Protein AF-A0A4Q5LVQ7-F1 (afdb_monomer_lite)

Organism: NCBI:txid2492393

Secondary structure (DSSP, 8-state):
-----EE-TTT--EE-SGGGEEEEEEEETTSS-EEEEEEEE-GGG-TTTTTTTTS--HHHHHHHHSEEEEEEEGGGGSSHHHHHHHHHHHHTTSS-HHHHHHHHHHHHSTTHHHHTTTHHHHHHTTSS---SSTT---HHHHHHHHHHHT-

Structure (mmCIF, N/CA/C/O backbone):
data_AF-A0A4Q5LVQ7-F1
#
_entry.id   AF-A0A4Q5LVQ7-F1
#
loop_
_atom_site.group_PDB
_atom_site.id
_atom_site.type_symbol
_atom_site.label_atom_id
_atom_site.label_alt_id
_atom_site.label_comp_id
_atom_site.label_asym_id
_atom_site.label_entity_id
_atom_site.label_seq_id
_atom_site.pdbx_PDB_ins_code
_atom_site.Cartn_x
_atom_site.Cartn_y
_atom_site.Cartn_z
_atom_site.occupancy
_atom_site.B_iso_or_equiv
_atom_site.auth_seq_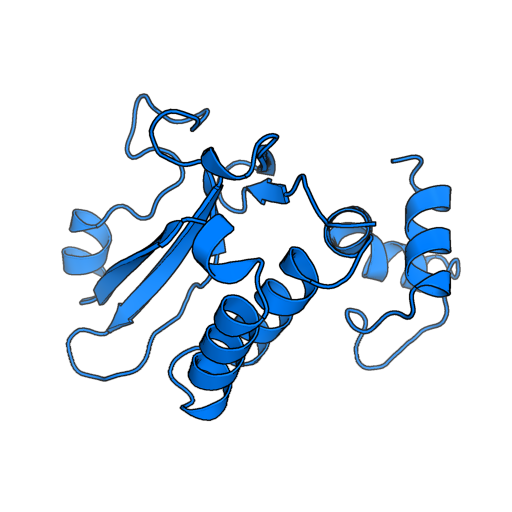id
_atom_site.auth_comp_id
_atom_site.auth_asym_id
_atom_site.auth_atom_id
_atom_site.pdbx_PDB_model_num
ATOM 1 N N . MET A 1 1 ? -15.037 -8.153 6.641 1.00 51.84 1 MET A N 1
ATOM 2 C CA . MET A 1 1 ? -15.359 -7.155 5.595 1.00 51.84 1 MET A CA 1
ATOM 3 C C . MET A 1 1 ? -14.198 -7.140 4.610 1.00 51.84 1 MET A C 1
ATOM 5 O O . MET A 1 1 ? -13.084 -7.307 5.078 1.00 51.84 1 MET A O 1
ATOM 9 N N . LYS A 1 2 ? -14.404 -7.057 3.291 1.00 66.88 2 LYS A N 1
ATOM 10 C CA . LYS A 1 2 ? -13.273 -6.925 2.350 1.00 66.88 2 LYS A CA 1
ATOM 11 C C . LYS A 1 2 ? -12.830 -5.461 2.303 1.00 66.88 2 LYS A C 1
ATOM 13 O O . LYS A 1 2 ? -13.678 -4.583 2.438 1.00 66.88 2 LYS A O 1
ATOM 18 N N . THR A 1 3 ? -11.536 -5.202 2.138 1.00 79.00 3 THR A N 1
ATOM 19 C CA . THR A 1 3 ? -11.051 -3.843 1.872 1.00 79.00 3 THR A CA 1
ATOM 20 C C . THR A 1 3 ? -11.438 -3.473 0.442 1.00 79.00 3 THR A C 1
ATOM 22 O O . THR A 1 3 ? -11.107 -4.200 -0.490 1.00 79.00 3 THR A O 1
ATOM 25 N N . GLU A 1 4 ? -12.195 -2.388 0.271 1.00 80.56 4 GLU A N 1
ATOM 26 C CA . GLU A 1 4 ? -12.713 -1.960 -1.044 1.00 80.56 4 GLU A CA 1
ATOM 27 C C . GLU A 1 4 ? -12.264 -0.550 -1.443 1.00 80.56 4 GLU A C 1
ATOM 29 O O . GLU A 1 4 ? -12.461 -0.137 -2.586 1.00 80.56 4 GLU A O 1
ATOM 34 N N . ASN A 1 5 ? -11.646 0.177 -0.511 1.00 89.50 5 ASN A N 1
ATOM 35 C CA . ASN A 1 5 ? -11.137 1.522 -0.721 1.00 89.50 5 ASN A CA 1
ATOM 36 C C . ASN A 1 5 ? -9.705 1.607 -0.203 1.00 89.50 5 ASN A C 1
ATOM 38 O O . ASN A 1 5 ? -9.431 1.157 0.910 1.00 89.50 5 ASN A O 1
ATOM 42 N N . TRP A 1 6 ? -8.834 2.240 -0.985 1.00 95.94 6 TRP A N 1
ATOM 43 C CA . TRP A 1 6 ? -7.433 2.459 -0.629 1.00 95.94 6 TRP A CA 1
ATOM 44 C C . TRP A 1 6 ? -7.043 3.911 -0.772 1.00 95.94 6 TRP A C 1
ATOM 46 O O . TRP A 1 6 ? -7.628 4.644 -1.558 1.00 95.94 6 TRP A O 1
ATOM 56 N N . THR A 1 7 ? -6.031 4.338 -0.040 1.00 96.88 7 THR A N 1
ATOM 57 C CA . THR A 1 7 ? -5.419 5.645 -0.230 1.00 96.88 7 THR A CA 1
ATOM 58 C C . THR A 1 7 ? -4.317 5.530 -1.268 1.00 96.88 7 THR A C 1
ATOM 60 O O . THR A 1 7 ? -3.415 4.714 -1.105 1.00 96.88 7 THR A O 1
ATOM 63 N N . CYS A 1 8 ? -4.359 6.354 -2.314 1.00 97.81 8 CYS A N 1
ATOM 64 C CA . CYS A 1 8 ? -3.255 6.438 -3.264 1.00 97.81 8 CYS A CA 1
ATOM 65 C C . CYS A 1 8 ? -2.008 7.004 -2.579 1.00 97.81 8 CYS A C 1
ATOM 67 O O . CYS A 1 8 ? -2.070 8.072 -1.964 1.00 97.81 8 CYS A O 1
ATOM 69 N N . ASP A 1 9 ? -0.871 6.334 -2.743 1.00 97.94 9 ASP A N 1
ATOM 70 C CA . ASP A 1 9 ? 0.388 6.746 -2.115 1.00 97.94 9 ASP A CA 1
ATOM 71 C C . ASP A 1 9 ? 0.991 8.002 -2.768 1.00 97.94 9 ASP A C 1
ATOM 73 O O . ASP A 1 9 ? 1.724 8.741 -2.120 1.00 97.94 9 ASP A O 1
ATOM 77 N N . THR A 1 10 ? 0.624 8.303 -4.019 1.00 97.12 10 THR A N 1
ATOM 78 C CA . THR A 1 10 ? 1.120 9.481 -4.751 1.00 97.12 10 THR A CA 1
ATOM 79 C C . THR A 1 10 ? 0.346 10.756 -4.421 1.00 97.12 10 THR A C 1
ATOM 81 O O . THR A 1 10 ? 0.948 11.793 -4.166 1.00 97.12 10 THR A O 1
ATOM 84 N N . CYS A 1 11 ? -0.991 10.721 -4.448 1.00 96.31 11 CYS A N 1
ATOM 85 C CA . CYS A 1 11 ? -1.807 11.933 -4.267 1.00 96.31 11 CYS A CA 1
ATOM 86 C C . CYS A 1 11 ? -2.534 12.011 -2.916 1.00 96.31 11 CYS A C 1
ATOM 88 O O . CYS A 1 11 ? -3.170 13.023 -2.618 1.00 96.31 11 CYS A O 1
ATOM 90 N N . GLY A 1 12 ? -2.502 10.942 -2.116 1.00 95.75 12 GLY A N 1
ATOM 91 C CA . GLY A 1 12 ? -3.187 10.861 -0.826 1.00 95.75 12 GLY A CA 1
ATOM 92 C C . GLY A 1 12 ? -4.716 10.776 -0.906 1.00 95.75 12 GLY A C 1
ATOM 93 O O . GLY A 1 12 ? -5.363 10.693 0.134 1.00 95.75 12 GLY A O 1
ATOM 94 N N . GLN A 1 13 ? -5.305 10.794 -2.106 1.00 95.94 13 GLN A N 1
ATOM 95 C CA . GLN A 1 13 ? -6.754 10.714 -2.307 1.00 95.94 13 GLN A CA 1
ATOM 96 C C . GLN A 1 13 ? -7.240 9.256 -2.352 1.00 95.94 13 GLN A C 1
ATOM 98 O O . GLN A 1 13 ? -6.474 8.364 -2.734 1.00 95.94 13 GLN A O 1
ATOM 103 N N . PRO A 1 14 ? -8.517 8.993 -2.018 1.00 95.44 14 PRO A N 1
ATOM 104 C CA . PRO A 1 14 ? -9.066 7.644 -2.050 1.00 95.44 14 PRO A CA 1
ATOM 105 C C . PRO A 1 14 ? -9.213 7.094 -3.479 1.00 95.44 14 PRO A C 1
ATOM 107 O O . PRO A 1 14 ? -9.657 7.778 -4.405 1.00 95.44 14 PRO A O 1
ATOM 110 N N . ILE A 1 15 ? -8.904 5.814 -3.632 1.00 96.75 15 ILE A N 1
ATOM 111 C CA . ILE A 1 15 ? -9.226 4.931 -4.749 1.00 96.75 15 ILE A CA 1
ATOM 112 C C . ILE A 1 15 ? -10.519 4.218 -4.363 1.00 96.75 15 ILE A C 1
ATOM 114 O O . ILE A 1 15 ? -10.517 3.334 -3.510 1.00 96.75 15 ILE A O 1
ATOM 118 N N . LYS A 1 16 ? -11.633 4.658 -4.955 1.00 92.88 16 LYS A N 1
ATOM 119 C CA . LYS A 1 16 ? -12.995 4.262 -4.547 1.00 92.88 16 LYS A CA 1
ATOM 120 C C . LYS A 1 16 ? -13.526 3.001 -5.229 1.00 92.88 16 LYS A C 1
ATOM 122 O O . LYS A 1 16 ? -14.635 2.557 -4.951 1.00 92.88 16 LYS A O 1
ATOM 127 N N . ARG A 1 17 ? -12.811 2.506 -6.238 1.00 93.56 17 ARG A N 1
ATOM 128 C CA . ARG A 1 17 ? -13.191 1.321 -7.009 1.00 93.56 17 ARG A CA 1
ATOM 129 C C . ARG A 1 17 ? -11.940 0.505 -7.250 1.00 93.56 17 ARG A C 1
ATOM 131 O O . ARG A 1 17 ? -10.922 1.064 -7.638 1.00 93.56 17 ARG A O 1
ATOM 138 N N . ILE A 1 18 ? -12.062 -0.811 -7.134 1.00 93.12 18 ILE A N 1
ATOM 139 C CA . ILE A 1 18 ? -10.961 -1.752 -7.372 1.00 93.12 18 ILE A CA 1
ATOM 140 C C . ILE A 1 18 ? -10.280 -1.489 -8.728 1.00 93.12 18 ILE A C 1
ATOM 142 O O . ILE A 1 18 ? -9.066 -1.348 -8.795 1.00 93.12 18 ILE A O 1
ATOM 146 N N . LYS A 1 19 ? -11.069 -1.313 -9.797 1.00 93.00 19 LYS A N 1
ATOM 147 C CA . LYS A 1 19 ? -10.564 -1.046 -11.158 1.00 93.00 19 LYS A CA 1
ATOM 148 C C . LYS A 1 19 ? -9.800 0.275 -11.324 1.00 93.00 19 LYS A C 1
ATOM 150 O O . LYS A 1 19 ? -9.172 0.491 -12.354 1.00 93.00 19 LYS A O 1
ATOM 155 N N . ASP A 1 20 ? -9.922 1.182 -10.357 1.00 95.31 20 ASP A N 1
ATOM 156 C CA . ASP A 1 20 ? -9.226 2.465 -10.364 1.00 95.31 20 ASP A CA 1
ATOM 157 C C . ASP A 1 20 ? -7.884 2.384 -9.625 1.00 95.31 20 ASP A C 1
ATOM 159 O O . ASP A 1 20 ? -7.208 3.403 -9.530 1.00 95.31 20 ASP A O 1
ATOM 163 N N . GLY A 1 21 ? -7.510 1.226 -9.071 1.00 95.94 21 GLY A N 1
ATOM 164 C CA . GLY A 1 21 ? -6.285 1.032 -8.300 1.00 95.94 21 GLY A CA 1
ATOM 165 C C . GLY A 1 21 ? -5.283 0.145 -9.022 1.00 95.94 21 GLY A C 1
ATOM 166 O O . GLY A 1 21 ? -5.642 -0.916 -9.536 1.00 95.94 21 GLY A O 1
ATOM 167 N N . TRP A 1 22 ? -4.023 0.565 -9.021 1.00 96.56 22 TRP A N 1
ATOM 168 C CA . TRP A 1 22 ? -2.875 -0.189 -9.515 1.00 96.56 22 TRP A CA 1
ATOM 169 C C . TRP A 1 22 ? -1.833 -0.345 -8.417 1.00 96.56 22 TRP A C 1
ATOM 171 O O . TRP A 1 22 ? -1.666 0.542 -7.582 1.00 96.56 22 TRP A O 1
ATOM 181 N N . ILE A 1 23 ? -1.131 -1.469 -8.450 1.00 97.50 23 ILE A N 1
ATOM 182 C CA . ILE A 1 23 ? 0.101 -1.676 -7.701 1.00 97.50 23 ILE A CA 1
ATOM 183 C C . ILE A 1 23 ? 1.247 -1.521 -8.687 1.00 97.50 23 ILE A C 1
ATOM 185 O O . ILE A 1 23 ? 1.205 -2.095 -9.775 1.00 97.50 23 ILE A O 1
ATOM 189 N N . GLU A 1 24 ? 2.256 -0.745 -8.321 1.00 97.62 24 GLU A N 1
ATOM 190 C CA . GLU A 1 24 ? 3.467 -0.579 -9.118 1.00 97.62 24 GLU A CA 1
ATOM 191 C C . GLU A 1 24 ? 4.712 -0.618 -8.237 1.00 97.62 24 GLU A C 1
ATOM 193 O O . GLU A 1 24 ? 4.646 -0.313 -7.047 1.00 97.62 24 GLU A O 1
ATOM 198 N N . TRP A 1 25 ? 5.835 -1.001 -8.831 1.00 97.81 25 TRP A N 1
ATOM 199 C CA . TRP A 1 25 ? 7.158 -0.994 -8.216 1.00 97.81 25 TRP A CA 1
ATOM 200 C C . TRP A 1 25 ? 8.224 -0.762 -9.287 1.00 97.81 25 TRP A C 1
ATOM 202 O O . TRP A 1 25 ? 7.977 -0.899 -10.489 1.00 97.81 25 TRP A O 1
ATOM 212 N N . LEU A 1 26 ? 9.425 -0.414 -8.847 1.00 97.50 26 LEU A N 1
ATOM 213 C CA . LEU A 1 26 ? 10.591 -0.254 -9.704 1.00 97.50 26 LEU A CA 1
ATOM 214 C C . LEU A 1 26 ? 11.399 -1.547 -9.697 1.00 97.50 26 LEU A C 1
ATOM 216 O O . LEU A 1 26 ? 11.565 -2.152 -8.644 1.00 97.50 26 LEU A O 1
ATOM 220 N N . SER A 1 27 ? 11.888 -1.982 -10.856 1.00 95.94 27 SER A N 1
ATOM 221 C CA . SER A 1 27 ? 12.765 -3.152 -11.011 1.00 95.94 27 SER A CA 1
ATOM 222 C C . SER A 1 27 ? 14.104 -2.700 -11.577 1.00 95.94 27 SER A C 1
ATOM 224 O O . SER A 1 27 ? 14.134 -2.090 -12.648 1.00 95.94 27 SER A O 1
ATOM 226 N N . LYS A 1 28 ? 15.208 -2.969 -10.875 1.00 95.00 28 LYS A N 1
ATOM 227 C CA . LYS A 1 28 ? 16.549 -2.583 -11.340 1.00 95.00 28 LYS A CA 1
ATOM 228 C C . LYS A 1 28 ? 16.875 -3.302 -12.649 1.00 95.00 28 LYS A C 1
ATOM 230 O O . LYS A 1 28 ? 16.606 -4.489 -12.783 1.00 95.00 28 LYS A O 1
ATOM 235 N N . ALA A 1 29 ? 17.480 -2.607 -13.610 1.00 91.56 29 ALA A N 1
ATOM 236 C CA . ALA A 1 29 ? 17.786 -3.199 -14.915 1.00 91.56 29 ALA A CA 1
ATOM 237 C C . ALA A 1 29 ? 18.838 -4.323 -14.843 1.00 91.56 29 ALA A C 1
ATOM 239 O O . ALA A 1 29 ? 18.801 -5.260 -15.639 1.00 91.56 29 ALA A O 1
ATOM 240 N N . ASP A 1 30 ? 19.751 -4.236 -13.874 1.00 91.62 30 ASP A N 1
ATOM 241 C CA . ASP A 1 30 ? 20.930 -5.104 -13.783 1.00 91.62 30 ASP A CA 1
ATOM 242 C C . ASP A 1 30 ? 20.776 -6.239 -12.751 1.00 91.62 30 ASP A C 1
ATOM 244 O O . ASP A 1 30 ? 21.717 -7.001 -12.514 1.00 91.62 30 ASP A O 1
ATOM 248 N N . SER A 1 31 ? 19.614 -6.360 -12.102 1.00 90.19 31 SER A N 1
ATOM 249 C CA . SER A 1 31 ? 19.344 -7.402 -11.108 1.00 90.19 31 SER A CA 1
ATOM 250 C C . SER A 1 31 ? 17.864 -7.791 -11.069 1.00 90.19 31 SER A C 1
ATOM 252 O O . SER A 1 31 ? 17.024 -7.181 -11.717 1.00 90.19 31 SER A O 1
ATOM 254 N N . LEU A 1 32 ? 17.534 -8.834 -10.304 1.00 85.75 32 LEU A N 1
ATOM 255 C CA . LEU A 1 32 ? 16.141 -9.221 -10.044 1.00 85.75 32 LEU A CA 1
ATOM 256 C C . LEU A 1 32 ? 15.512 -8.427 -8.884 1.00 85.75 32 LEU A C 1
ATOM 258 O O . LEU A 1 32 ? 14.407 -8.744 -8.455 1.00 85.75 32 LEU A O 1
ATOM 262 N N . GLU A 1 33 ? 16.220 -7.429 -8.351 1.00 92.31 33 GLU A N 1
ATOM 263 C CA . GLU A 1 33 ? 15.761 -6.650 -7.205 1.00 92.31 33 GLU A CA 1
ATOM 264 C C . GLU A 1 33 ? 14.836 -5.517 -7.649 1.00 92.31 33 GLU A C 1
ATOM 266 O O . GLU A 1 33 ? 15.190 -4.696 -8.503 1.00 92.31 33 GLU A O 1
ATOM 271 N N . GLY A 1 34 ? 13.682 -5.416 -7.001 1.00 96.00 34 GLY A N 1
ATOM 272 C CA . GLY A 1 34 ? 12.809 -4.259 -7.076 1.00 96.00 34 GLY A CA 1
ATOM 273 C C . GLY A 1 34 ? 12.722 -3.483 -5.763 1.00 96.00 34 GLY A C 1
ATOM 274 O O . GLY A 1 34 ? 13.291 -3.877 -4.747 1.00 96.00 34 GLY A O 1
ATOM 275 N N . TYR A 1 35 ? 12.026 -2.349 -5.800 1.00 97.31 35 TYR A N 1
ATOM 276 C CA . TYR A 1 35 ? 11.793 -1.454 -4.661 1.00 97.31 35 TYR A CA 1
ATOM 277 C C . TYR A 1 35 ? 10.672 -0.452 -4.967 1.00 97.31 35 TYR A C 1
ATOM 279 O O . TYR A 1 35 ? 10.229 -0.326 -6.112 1.00 97.31 35 TYR A O 1
ATOM 287 N N . GLY A 1 36 ? 10.225 0.296 -3.956 1.00 97.38 36 GLY A N 1
ATOM 288 C CA . GLY A 1 36 ? 9.238 1.359 -4.143 1.00 97.38 36 GLY A CA 1
ATOM 289 C C . GLY A 1 36 ? 7.841 0.830 -4.463 1.00 97.38 36 GLY A C 1
ATOM 290 O O . GLY A 1 36 ? 7.098 1.473 -5.205 1.00 97.38 36 GLY A O 1
ATOM 291 N N . LEU A 1 37 ? 7.486 -0.345 -3.936 1.00 98.31 37 LEU A N 1
ATOM 292 C CA . LEU A 1 37 ? 6.158 -0.923 -4.108 1.00 98.31 37 LEU A CA 1
ATOM 293 C C . LEU A 1 37 ? 5.095 0.002 -3.505 1.00 98.31 37 LEU A C 1
ATOM 295 O O . LEU A 1 37 ? 5.134 0.342 -2.321 1.00 98.31 37 LEU A O 1
ATOM 299 N N . ARG A 1 38 ? 4.115 0.390 -4.319 1.00 98.12 38 ARG A N 1
ATOM 300 C CA . ARG A 1 38 ? 3.073 1.342 -3.928 1.00 98.12 38 ARG A CA 1
ATOM 301 C C . ARG A 1 38 ? 1.743 1.086 -4.619 1.00 98.12 38 ARG A C 1
ATOM 303 O O . ARG A 1 38 ? 1.681 0.449 -5.668 1.00 98.12 38 ARG A O 1
ATOM 310 N N . LEU A 1 39 ? 0.675 1.604 -4.018 1.00 98.19 39 LEU A N 1
ATOM 311 C CA . LEU A 1 39 ? -0.697 1.518 -4.510 1.00 98.19 39 LEU A CA 1
ATOM 312 C C . LEU A 1 39 ? -1.145 2.907 -4.983 1.00 98.19 39 LEU A C 1
ATOM 314 O O . LEU A 1 39 ? -1.181 3.874 -4.217 1.00 98.19 39 LEU A O 1
ATOM 318 N N . VAL A 1 40 ? -1.487 3.021 -6.264 1.00 97.88 40 VAL A N 1
ATOM 319 C CA . VAL A 1 40 ? -1.764 4.294 -6.942 1.00 97.88 40 VAL A CA 1
ATOM 320 C C . VAL A 1 40 ? -3.055 4.257 -7.751 1.00 97.88 40 VAL A C 1
ATOM 322 O O . VAL A 1 40 ? -3.601 3.193 -8.038 1.00 97.88 40 VAL A O 1
ATOM 325 N N . HIS A 1 41 ? -3.576 5.430 -8.126 1.00 97.69 41 HIS A N 1
ATOM 326 C CA . HIS A 1 41 ? -4.689 5.495 -9.074 1.00 97.69 41 HIS A CA 1
ATOM 327 C C . HIS A 1 41 ? -4.258 5.018 -10.461 1.00 97.69 41 HIS A C 1
ATOM 329 O O . HIS A 1 41 ? -3.227 5.451 -10.976 1.00 97.69 41 HIS A O 1
ATOM 335 N N . HIS A 1 42 ? -5.120 4.244 -11.117 1.00 94.25 42 HIS A N 1
ATOM 336 C CA . HIS A 1 42 ? -5.024 3.987 -12.544 1.00 94.25 42 HIS A CA 1
ATOM 337 C C . HIS A 1 42 ? -5.096 5.299 -13.344 1.00 94.25 42 HIS A C 1
ATOM 339 O O . HIS A 1 42 ? -5.788 6.234 -12.930 1.00 94.25 42 HIS A O 1
ATOM 345 N N . LYS A 1 43 ? -4.466 5.372 -14.529 1.00 88.50 43 LYS A N 1
ATOM 346 C CA . LYS A 1 43 ? -4.351 6.620 -15.323 1.00 88.50 43 LYS A CA 1
ATOM 347 C C . LYS A 1 43 ? -5.691 7.314 -15.519 1.00 88.50 43 LYS A C 1
ATOM 349 O O . LYS A 1 43 ? -5.814 8.515 -15.309 1.00 88.50 43 LYS A O 1
ATOM 354 N N . SER A 1 44 ? -6.705 6.535 -15.891 1.00 90.88 44 SER A N 1
ATOM 355 C CA . SER A 1 44 ? -8.052 7.033 -16.184 1.00 90.88 44 SER A CA 1
ATOM 356 C C . SER A 1 44 ? -8.803 7.564 -14.961 1.00 90.88 44 SER A C 1
ATOM 358 O 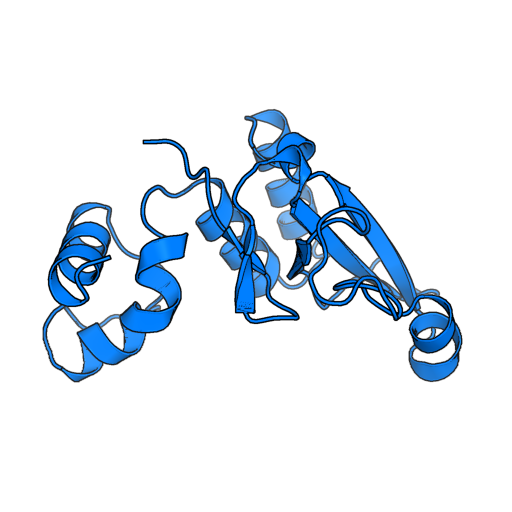O . SER A 1 44 ? -9.821 8.229 -15.124 1.00 90.88 44 SER A O 1
ATOM 360 N N . ALA A 1 45 ? -8.354 7.224 -13.754 1.00 93.19 45 ALA A N 1
ATOM 361 C CA . ALA A 1 45 ? -8.955 7.628 -12.487 1.00 93.19 45 ALA A CA 1
ATOM 362 C C . ALA A 1 45 ? -8.043 8.561 -11.676 1.00 93.19 45 ALA A C 1
ATOM 364 O O . ALA A 1 45 ? -8.420 8.988 -10.586 1.00 93.19 45 ALA A O 1
ATOM 365 N N . SER A 1 46 ? -6.851 8.871 -12.191 1.00 94.62 46 SER A N 1
ATOM 366 C CA . SER A 1 46 ? -5.874 9.694 -11.497 1.00 94.62 46 SER A CA 1
ATOM 367 C C . SER A 1 46 ? -6.346 11.149 -11.414 1.00 94.62 46 SER A C 1
ATOM 369 O O . SER A 1 46 ? -6.613 11.766 -12.449 1.00 94.62 46 SER A O 1
ATOM 371 N N . PRO A 1 47 ? -6.355 11.757 -10.213 1.00 92.94 47 PRO A N 1
ATOM 372 C CA . PRO A 1 47 ? -6.541 13.202 -10.064 1.00 92.94 47 PRO A CA 1
ATOM 373 C C . PRO A 1 47 ? -5.446 14.034 -10.753 1.00 92.94 47 PRO A C 1
ATOM 375 O O . PRO A 1 47 ? -5.622 15.229 -10.967 1.00 92.94 47 PRO A O 1
ATOM 378 N N . LEU A 1 48 ? -4.321 13.403 -11.106 1.00 91.50 48 LEU A N 1
ATOM 379 C CA . LEU A 1 48 ? -3.158 14.004 -11.760 1.00 91.50 48 LEU A CA 1
ATOM 380 C C . LEU A 1 48 ? -3.081 13.628 -13.252 1.00 91.50 48 LEU A C 1
ATOM 382 O O . LEU A 1 48 ? -2.008 13.655 -13.848 1.00 91.50 48 LEU A O 1
ATOM 386 N N . ALA A 1 49 ? -4.204 13.259 -13.877 1.00 84.31 49 ALA A N 1
ATOM 387 C CA . ALA A 1 49 ? -4.243 12.760 -15.257 1.00 84.31 49 ALA A CA 1
ATOM 388 C C . ALA A 1 49 ? -3.701 13.734 -16.325 1.00 84.31 49 ALA A C 1
ATOM 390 O O . ALA A 1 49 ? -3.420 13.309 -17.443 1.00 84.31 49 ALA A O 1
ATOM 391 N N . THR A 1 50 ? -3.552 15.024 -16.009 1.00 83.69 50 THR A N 1
ATOM 392 C CA . THR A 1 50 ? -2.946 16.027 -16.903 1.00 83.69 50 THR A CA 1
ATOM 393 C C . THR A 1 50 ? -1.416 15.940 -16.981 1.00 83.69 50 THR A C 1
ATOM 395 O O . THR A 1 50 ? -0.821 16.620 -17.813 1.00 83.69 50 THR A O 1
ATOM 398 N N . SER A 1 51 ? -0.780 15.113 -16.145 1.00 84.62 51 SER A N 1
ATOM 399 C CA . SER A 1 51 ? 0.645 14.773 -16.194 1.00 84.62 51 SER A CA 1
ATOM 400 C C . SER A 1 51 ? 0.827 13.263 -16.454 1.00 84.62 51 SER A C 1
ATOM 402 O O . SER A 1 51 ? 0.080 12.662 -17.228 1.00 84.62 51 SER A O 1
ATOM 404 N N . HIS A 1 52 ? 1.795 12.619 -15.800 1.00 85.44 52 HIS A N 1
ATOM 405 C CA . HIS A 1 52 ? 2.018 11.170 -15.847 1.00 85.44 52 HIS A CA 1
ATOM 406 C C . HIS A 1 52 ? 1.002 10.389 -14.986 1.00 85.44 52 HIS A C 1
ATOM 408 O O . HIS A 1 52 ? 1.075 9.167 -14.880 1.00 85.44 52 HIS A O 1
ATOM 414 N N . GLY A 1 53 ? 0.011 11.069 -14.397 1.00 92.25 53 GLY A N 1
ATOM 415 C CA . GLY A 1 53 ? -0.940 10.470 -13.468 1.00 92.25 53 GLY A CA 1
ATOM 416 C C . GLY A 1 53 ? -0.325 10.265 -12.085 1.00 92.25 53 GLY A C 1
ATOM 417 O O . GLY A 1 53 ? 0.568 10.998 -11.669 1.00 92.25 53 GLY A O 1
ATOM 418 N N . CYS A 1 54 ? -0.823 9.268 -11.355 1.00 96.25 54 CYS A N 1
ATOM 419 C CA . CYS A 1 54 ? -0.277 8.895 -10.050 1.00 96.25 54 CYS A CA 1
ATOM 420 C C . CYS A 1 54 ? 0.890 7.898 -10.152 1.00 96.25 54 CYS A C 1
ATOM 422 O O . CYS A 1 54 ? 1.360 7.447 -9.112 1.00 96.25 54 CYS A O 1
ATOM 424 N N . TYR A 1 55 ? 1.329 7.566 -11.369 1.00 94.69 55 TYR A N 1
ATOM 425 C CA . TYR A 1 55 ? 2.346 6.555 -11.638 1.00 94.69 55 TYR A CA 1
ATOM 426 C C . TYR A 1 55 ? 3.770 7.054 -11.478 1.00 94.69 55 TYR A C 1
ATOM 428 O O . TYR A 1 55 ? 4.029 8.255 -11.345 1.00 94.69 55 TYR A O 1
ATOM 436 N N . TYR A 1 56 ? 4.709 6.110 -11.523 1.00 95.44 56 TYR A N 1
ATOM 437 C CA . TYR A 1 56 ? 6.095 6.442 -11.804 1.00 95.44 56 TYR A CA 1
ATOM 438 C C . TYR A 1 56 ? 6.195 6.972 -13.236 1.00 95.44 56 TYR A C 1
ATOM 440 O O . TYR A 1 56 ? 5.474 6.546 -14.139 1.00 95.44 56 TYR A O 1
ATOM 448 N N . ASP A 1 57 ? 7.079 7.943 -13.434 1.00 94.06 57 ASP A N 1
ATOM 449 C CA . ASP A 1 57 ? 7.442 8.406 -14.767 1.00 94.06 57 ASP A CA 1
ATOM 450 C C . ASP A 1 57 ? 8.497 7.441 -15.314 1.00 94.06 57 ASP A C 1
ATOM 452 O O . ASP A 1 57 ? 9.664 7.528 -14.943 1.00 94.06 57 ASP A O 1
ATOM 456 N N . GLU A 1 58 ? 8.069 6.494 -16.152 1.00 92.31 58 GLU A N 1
ATOM 457 C CA . GLU A 1 58 ? 8.923 5.418 -16.666 1.00 92.31 58 GLU A CA 1
ATOM 458 C C . GLU A 1 58 ? 10.169 5.945 -17.384 1.00 92.31 58 GLU A C 1
ATOM 460 O O . GLU A 1 58 ? 11.272 5.444 -17.163 1.00 92.31 58 GLU A O 1
ATOM 465 N N . GLU A 1 59 ? 10.034 7.000 -18.193 1.00 92.56 59 GLU A N 1
ATOM 466 C CA . GLU A 1 59 ? 11.190 7.567 -18.880 1.00 92.56 59 GLU A CA 1
ATOM 467 C C . GLU A 1 59 ? 12.185 8.180 -17.894 1.00 92.56 59 GLU A C 1
ATOM 469 O O . GLU A 1 59 ? 13.401 8.056 -18.064 1.00 92.56 59 GLU A O 1
ATOM 474 N N . LYS A 1 60 ? 11.680 8.873 -16.869 1.00 93.62 60 LYS A N 1
ATOM 475 C CA . LYS A 1 60 ? 12.517 9.433 -15.809 1.00 93.62 60 LYS A CA 1
ATOM 476 C C . LYS A 1 60 ? 13.197 8.326 -15.004 1.00 93.62 60 LYS A C 1
ATOM 478 O O . LYS A 1 60 ? 14.403 8.414 -14.796 1.00 93.62 60 LYS A O 1
ATOM 483 N N . THR A 1 61 ? 12.465 7.284 -14.617 1.00 94.44 61 THR A N 1
ATOM 484 C CA . THR A 1 61 ? 12.994 6.134 -13.871 1.00 94.44 61 THR A CA 1
ATOM 485 C C . THR A 1 61 ? 14.123 5.444 -14.640 1.00 94.44 61 THR A C 1
ATOM 487 O O . THR A 1 61 ? 15.188 5.210 -14.071 1.00 94.44 61 THR A O 1
ATOM 490 N N . ILE A 1 62 ? 13.960 5.196 -15.943 1.00 93.69 62 ILE A N 1
ATOM 491 C CA . ILE A 1 62 ? 15.022 4.589 -16.762 1.00 93.69 62 ILE A CA 1
ATOM 492 C C . ILE A 1 62 ? 16.259 5.496 -16.801 1.00 93.69 62 ILE A C 1
ATOM 494 O O . ILE A 1 62 ? 17.378 5.026 -16.607 1.00 93.69 62 ILE A O 1
ATOM 498 N N . ARG A 1 63 ? 16.070 6.802 -17.041 1.00 94.94 63 ARG A N 1
ATOM 499 C CA . ARG A 1 63 ? 17.181 7.760 -17.184 1.00 94.94 63 ARG A CA 1
ATOM 500 C C . ARG A 1 63 ? 17.950 8.006 -15.888 1.00 94.94 63 ARG A C 1
ATOM 502 O O . ARG A 1 63 ? 19.164 8.181 -15.946 1.00 94.94 63 ARG A O 1
ATOM 509 N N . GLU A 1 64 ? 17.254 8.102 -14.761 1.00 94.69 64 GLU A N 1
ATOM 510 C CA . GLU A 1 64 ? 17.836 8.556 -13.491 1.00 94.69 64 GLU A CA 1
ATOM 511 C C . GLU A 1 64 ? 18.188 7.403 -12.546 1.00 94.69 64 GLU A C 1
ATOM 513 O O . GLU A 1 64 ? 19.137 7.526 -11.775 1.00 94.69 64 GLU A O 1
ATOM 518 N N . GLU A 1 65 ? 17.461 6.285 -12.614 1.00 93.38 65 GLU A N 1
ATOM 519 C CA . GLU A 1 65 ? 17.584 5.182 -11.651 1.00 93.38 65 GLU A CA 1
ATOM 520 C C . GLU A 1 65 ? 18.045 3.861 -12.286 1.00 93.38 65 GLU A C 1
ATOM 522 O O . GLU A 1 65 ? 18.324 2.907 -11.562 1.00 93.38 65 GLU A O 1
ATOM 527 N N . ASN A 1 66 ? 18.160 3.794 -13.620 1.00 94.06 66 ASN A N 1
ATOM 528 C CA . ASN A 1 66 ? 18.430 2.556 -14.363 1.00 94.06 66 ASN A CA 1
ATOM 529 C C . ASN A 1 66 ? 17.468 1.420 -13.954 1.00 94.06 66 ASN A C 1
ATOM 531 O O . ASN A 1 66 ? 17.874 0.288 -13.674 1.00 94.06 66 ASN A O 1
ATOM 535 N N . ALA A 1 67 ? 16.179 1.752 -13.868 1.00 96.38 67 ALA A N 1
ATOM 536 C CA . ALA A 1 67 ? 15.119 0.842 -13.456 1.00 96.38 67 ALA A CA 1
ATOM 537 C C . ALA A 1 67 ? 13.899 0.944 -14.385 1.00 96.38 67 ALA A C 1
ATOM 539 O O . ALA A 1 67 ? 13.673 1.964 -15.037 1.00 96.38 67 ALA A O 1
ATOM 540 N N . PHE A 1 68 ? 13.105 -0.122 -14.428 1.00 95.19 68 PHE A N 1
ATOM 541 C CA . PHE A 1 68 ? 11.851 -0.205 -15.176 1.00 95.19 68 PHE A CA 1
ATOM 542 C C . PHE A 1 68 ? 10.659 -0.190 -14.223 1.00 95.19 68 PHE A C 1
ATOM 544 O O . PHE A 1 68 ? 10.751 -0.685 -13.098 1.00 95.19 68 PHE A O 1
ATOM 551 N N . VAL A 1 69 ? 9.526 0.342 -14.681 1.00 95.69 69 VAL A N 1
ATOM 552 C CA . VAL A 1 69 ? 8.283 0.335 -13.903 1.00 95.69 69 VAL A CA 1
ATOM 553 C C . VAL A 1 69 ? 7.534 -0.961 -14.187 1.00 95.69 69 VAL A C 1
ATOM 555 O O . VAL A 1 69 ? 7.085 -1.205 -15.304 1.00 95.69 69 VAL A O 1
ATOM 558 N N . ALA A 1 70 ? 7.367 -1.787 -13.163 1.00 95.00 70 ALA A N 1
ATOM 559 C CA . ALA A 1 70 ? 6.479 -2.938 -13.199 1.00 95.00 70 ALA A CA 1
ATOM 560 C C . ALA A 1 70 ? 5.165 -2.581 -12.503 1.00 95.00 70 ALA A C 1
ATOM 562 O O . ALA A 1 70 ? 5.143 -1.819 -11.536 1.00 95.00 70 ALA A O 1
ATOM 563 N N . ASN A 1 71 ? 4.051 -3.102 -13.009 1.00 95.06 71 ASN A N 1
ATOM 564 C CA . ASN A 1 71 ? 2.738 -2.818 -12.454 1.00 95.06 71 ASN A CA 1
ATOM 565 C C . ASN A 1 71 ? 1.734 -3.932 -12.741 1.00 95.06 71 ASN A C 1
ATOM 567 O O . ASN A 1 71 ? 1.916 -4.751 -13.642 1.00 95.06 71 ASN A O 1
ATOM 571 N N . SER A 1 72 ? 0.661 -3.943 -11.958 1.00 94.94 72 SER A N 1
ATOM 572 C CA . SER A 1 72 ? -0.524 -4.750 -12.218 1.00 94.94 72 SER A CA 1
ATOM 573 C C . SER A 1 72 ? -1.744 -4.143 -11.514 1.00 94.94 72 SER A C 1
ATOM 575 O O . SER A 1 72 ? -1.629 -3.341 -10.581 1.00 94.94 72 SER A O 1
ATOM 577 N N . ALA A 1 73 ? -2.936 -4.485 -11.994 1.00 95.19 73 ALA A N 1
ATOM 578 C CA . ALA A 1 73 ? -4.184 -4.004 -11.420 1.00 95.19 73 ALA A CA 1
ATOM 579 C C . ALA A 1 73 ? -4.404 -4.591 -10.014 1.00 95.19 73 ALA A C 1
ATOM 581 O O . ALA A 1 73 ? -4.019 -5.724 -9.729 1.00 95.19 73 ALA A O 1
ATOM 582 N N . VAL A 1 74 ? -5.029 -3.821 -9.116 1.00 95.19 74 VAL A N 1
ATOM 583 C CA . VAL A 1 74 ? -5.249 -4.253 -7.722 1.00 95.19 74 VAL A CA 1
ATOM 584 C C . VAL A 1 74 ? -6.075 -5.541 -7.641 1.00 95.19 74 VAL A C 1
ATOM 586 O O . VAL A 1 74 ? -5.801 -6.377 -6.784 1.00 95.19 74 VAL A O 1
ATOM 589 N N . ASP A 1 75 ? -7.050 -5.746 -8.534 1.00 94.50 75 ASP A N 1
ATOM 590 C CA . ASP A 1 75 ? -7.897 -6.949 -8.555 1.00 94.50 75 ASP A CA 1
ATOM 591 C C . ASP A 1 75 ? -7.114 -8.253 -8.726 1.00 94.50 75 ASP A C 1
ATOM 593 O O . ASP A 1 75 ? -7.512 -9.265 -8.145 1.00 94.50 75 ASP A O 1
ATOM 597 N N . TYR A 1 76 ? -5.981 -8.218 -9.431 1.00 95.81 76 TYR A N 1
ATOM 598 C CA . TYR A 1 76 ? -5.064 -9.351 -9.555 1.00 95.81 76 TYR A CA 1
ATOM 599 C C . TYR A 1 76 ? -4.576 -9.861 -8.189 1.00 95.81 76 TYR A C 1
ATOM 601 O O . TYR A 1 76 ? -4.336 -11.056 -8.017 1.00 95.81 76 TYR A O 1
ATOM 609 N N . TYR A 1 77 ? -4.473 -8.973 -7.196 1.00 96.12 77 TYR A N 1
ATOM 610 C CA . TYR A 1 77 ? -3.904 -9.284 -5.888 1.00 96.12 77 TYR A CA 1
ATOM 611 C C . TYR A 1 77 ? -4.936 -9.558 -4.790 1.00 96.12 77 TYR A C 1
ATOM 613 O O . TYR A 1 77 ? -4.572 -10.082 -3.749 1.00 96.12 77 TYR A O 1
ATOM 621 N N . LEU A 1 78 ? -6.227 -9.275 -4.993 1.00 93.56 78 LEU A N 1
ATOM 622 C CA . LEU A 1 78 ? -7.244 -9.399 -3.930 1.00 93.56 78 LEU A CA 1
ATOM 623 C C . LEU A 1 78 ? -7.665 -10.847 -3.607 1.00 93.56 78 LEU A C 1
ATOM 625 O O . LEU A 1 78 ? -8.349 -11.086 -2.608 1.00 93.56 78 LEU A O 1
ATOM 629 N N . GLY A 1 79 ? -7.314 -11.808 -4.465 1.00 93.00 79 GLY A N 1
ATOM 630 C CA . GLY A 1 79 ? -7.661 -13.225 -4.323 1.00 93.00 79 GLY A CA 1
ATOM 631 C C . GLY A 1 79 ? -6.621 -14.053 -3.563 1.00 93.00 79 GLY A C 1
ATOM 632 O O . GLY A 1 79 ? -5.564 -13.560 -3.184 1.00 93.00 79 GLY A O 1
ATOM 633 N N . ALA A 1 80 ? -6.913 -15.345 -3.380 1.00 96.19 80 ALA A N 1
ATOM 634 C CA . ALA A 1 80 ? -5.967 -16.292 -2.784 1.00 96.19 80 ALA A CA 1
ATOM 635 C C . ALA A 1 80 ? -4.670 -16.395 -3.606 1.00 96.19 80 ALA A C 1
ATOM 637 O O . ALA A 1 80 ? -3.586 -16.306 -3.040 1.00 96.19 80 ALA A O 1
ATOM 638 N N . ASP A 1 81 ? -4.783 -16.488 -4.934 1.00 96.81 81 ASP A N 1
ATOM 639 C CA . ASP A 1 81 ? -3.620 -16.509 -5.831 1.00 96.81 81 ASP A CA 1
ATOM 640 C C . ASP A 1 81 ? -2.860 -15.177 -5.796 1.00 96.81 81 ASP A C 1
ATOM 642 O O . ASP A 1 81 ? -1.634 -15.149 -5.810 1.00 96.81 81 ASP A O 1
ATOM 646 N N . GLY A 1 82 ? -3.588 -14.067 -5.663 1.00 96.75 82 GLY A N 1
ATOM 647 C CA . GLY A 1 82 ? -3.014 -12.741 -5.465 1.00 96.75 82 GLY A CA 1
ATOM 648 C C . GLY A 1 82 ? -2.135 -12.654 -4.216 1.00 96.75 82 GLY A C 1
ATOM 649 O O . GLY A 1 82 ? -0.997 -12.188 -4.291 1.00 96.75 82 GLY A O 1
ATOM 650 N N . LEU A 1 83 ? -2.625 -13.185 -3.091 1.00 97.69 83 LEU A N 1
ATOM 651 C CA . LEU A 1 83 ? -1.846 -13.308 -1.860 1.00 97.69 83 LEU A CA 1
ATOM 652 C C . LEU A 1 83 ? -0.629 -14.223 -2.049 1.00 97.69 83 LEU A C 1
ATOM 654 O O . LEU A 1 83 ? 0.457 -13.871 -1.600 1.00 97.69 83 LEU A O 1
ATOM 658 N N . VAL A 1 84 ? -0.779 -15.370 -2.722 1.00 98.12 84 VAL A N 1
ATOM 659 C CA . VAL A 1 84 ? 0.351 -16.271 -3.023 1.00 98.12 84 VAL A CA 1
ATOM 660 C C . VAL A 1 84 ? 1.431 -15.544 -3.825 1.00 98.12 84 VAL A C 1
ATOM 662 O O . VAL A 1 84 ? 2.600 -15.636 -3.464 1.00 98.12 84 VAL A O 1
ATOM 665 N N . ASN A 1 85 ? 1.052 -14.756 -4.833 1.00 96.94 85 ASN A N 1
ATOM 666 C CA . ASN A 1 85 ? 1.997 -13.971 -5.631 1.00 96.94 85 ASN A CA 1
ATOM 667 C C . ASN A 1 85 ? 2.729 -12.915 -4.783 1.00 96.94 85 ASN A C 1
ATOM 669 O O . ASN A 1 85 ? 3.935 -12.743 -4.921 1.00 96.94 85 ASN A O 1
ATOM 673 N N . LEU A 1 86 ? 2.039 -12.226 -3.865 1.00 97.69 86 LEU A N 1
ATOM 674 C CA . LEU A 1 86 ? 2.697 -11.294 -2.936 1.00 97.69 86 LEU A CA 1
ATOM 675 C C . LEU A 1 86 ? 3.664 -12.025 -1.993 1.00 97.69 86 LEU A C 1
ATOM 677 O O . LEU A 1 86 ? 4.777 -11.562 -1.758 1.00 97.69 86 LEU A O 1
ATOM 681 N N . LEU A 1 87 ? 3.274 -13.192 -1.479 1.00 98.12 87 LEU A N 1
ATOM 682 C CA . LEU A 1 87 ? 4.142 -14.010 -0.630 1.00 98.12 87 LEU A CA 1
ATOM 683 C C . LEU A 1 87 ? 5.367 -14.535 -1.393 1.00 98.12 87 LEU A C 1
ATOM 685 O O . LEU A 1 87 ? 6.444 -14.609 -0.806 1.00 98.12 87 LEU A O 1
ATOM 689 N N . GLU A 1 88 ? 5.233 -14.856 -2.681 1.00 96.62 88 GLU A N 1
ATOM 690 C CA . GLU A 1 88 ? 6.353 -15.226 -3.553 1.00 96.62 88 GLU A CA 1
ATOM 691 C C . GLU A 1 88 ? 7.336 -14.060 -3.724 1.00 96.62 88 GLU A C 1
ATOM 693 O O . GLU A 1 88 ? 8.534 -14.250 -3.504 1.00 96.62 88 GLU A O 1
ATOM 698 N N . LEU A 1 89 ? 6.840 -12.847 -4.013 1.00 94.81 89 LEU A N 1
ATOM 699 C CA . LEU A 1 89 ? 7.673 -11.636 -4.103 1.00 94.81 89 LEU A CA 1
ATOM 700 C C . LEU A 1 89 ? 8.473 -11.402 -2.811 1.00 94.81 89 LEU A C 1
ATOM 702 O O . LEU A 1 89 ? 9.659 -11.077 -2.863 1.00 94.81 89 LEU A O 1
ATOM 706 N N . MET A 1 90 ? 7.838 -11.607 -1.653 1.00 95.88 90 MET A N 1
ATOM 707 C CA . MET A 1 90 ? 8.483 -11.490 -0.341 1.00 95.88 90 MET A CA 1
ATOM 708 C C . MET A 1 90 ? 9.484 -12.622 -0.062 1.00 95.88 90 MET A C 1
ATOM 710 O O . MET A 1 90 ? 10.525 -12.381 0.548 1.00 95.88 90 MET A O 1
ATOM 714 N N . HIS A 1 91 ? 9.165 -13.862 -0.445 1.00 96.31 91 HIS A N 1
ATOM 715 C CA . HIS A 1 91 ? 10.015 -15.028 -0.192 1.00 96.31 91 HIS A CA 1
ATOM 716 C C . HIS A 1 91 ? 11.280 -15.014 -1.049 1.00 96.31 91 HIS A C 1
ATOM 718 O O . HIS A 1 91 ? 12.352 -15.343 -0.548 1.00 96.31 91 HIS A O 1
ATOM 724 N N . GLY A 1 92 ? 11.154 -14.626 -2.318 1.00 94.12 92 GLY A N 1
ATOM 725 C CA . GLY A 1 92 ? 12.271 -14.538 -3.255 1.00 94.12 92 GLY A CA 1
ATOM 726 C C . GLY A 1 92 ? 13.168 -13.317 -3.059 1.00 94.12 92 GLY A C 1
ATOM 727 O O . GLY A 1 92 ? 14.053 -13.111 -3.882 1.00 94.12 92 GLY A O 1
ATOM 728 N N . ASP A 1 93 ? 12.922 -12.499 -2.026 1.00 93.38 93 ASP A N 1
ATOM 729 C CA . ASP A 1 93 ? 13.597 -11.215 -1.797 1.00 93.38 93 ASP A CA 1
ATOM 730 C C . ASP A 1 93 ? 13.569 -10.305 -3.052 1.00 93.38 93 ASP A C 1
ATOM 732 O O . ASP A 1 93 ? 14.474 -9.505 -3.283 1.00 93.38 93 ASP A O 1
ATOM 736 N N . LEU A 1 94 ? 12.512 -10.425 -3.873 1.00 95.00 94 LEU A N 1
ATOM 737 C CA . LEU A 1 94 ? 12.342 -9.662 -5.118 1.00 95.00 94 LEU A CA 1
ATOM 738 C C . LEU A 1 94 ? 11.932 -8.212 -4.844 1.00 95.00 94 LEU A C 1
ATOM 740 O O . LEU A 1 94 ? 12.147 -7.334 -5.673 1.00 95.00 94 LEU A O 1
ATOM 744 N N . LEU A 1 95 ? 11.338 -7.966 -3.678 1.00 97.44 95 LEU A N 1
ATOM 745 C CA . LEU A 1 95 ? 10.977 -6.652 -3.162 1.00 97.44 95 LEU A CA 1
ATOM 746 C C . LEU A 1 95 ? 11.325 -6.572 -1.667 1.00 97.44 95 LEU A C 1
ATOM 748 O O . LEU A 1 95 ? 11.359 -7.608 -0.991 1.00 97.44 95 LEU A O 1
ATOM 752 N N . PRO A 1 96 ? 11.533 -5.366 -1.105 1.00 97.69 96 PRO A N 1
ATOM 753 C CA . PRO A 1 96 ? 11.761 -5.203 0.324 1.00 97.69 96 PRO A CA 1
ATOM 754 C C . PRO A 1 96 ? 10.592 -5.776 1.132 1.00 97.69 96 PRO A C 1
ATOM 756 O O . PRO A 1 96 ? 9.433 -5.414 0.921 1.00 97.69 96 PRO A O 1
ATOM 759 N N . LYS A 1 97 ? 10.888 -6.667 2.089 1.00 97.19 97 LYS A N 1
ATOM 760 C CA . LYS A 1 97 ? 9.857 -7.404 2.847 1.00 97.19 97 LYS A CA 1
ATOM 761 C C . LYS A 1 97 ? 8.838 -6.487 3.505 1.00 97.19 97 LYS A C 1
ATOM 763 O O . LYS A 1 97 ? 7.653 -6.788 3.482 1.00 97.19 97 LYS A O 1
ATOM 768 N N . ASN A 1 98 ? 9.291 -5.370 4.065 1.00 96.88 98 ASN A N 1
ATOM 769 C CA . ASN A 1 98 ? 8.429 -4.385 4.709 1.00 96.88 98 ASN A CA 1
ATOM 770 C C . ASN A 1 98 ? 7.416 -3.768 3.731 1.00 96.88 98 ASN A C 1
ATOM 772 O O . ASN A 1 98 ? 6.264 -3.575 4.105 1.00 96.88 98 ASN A O 1
ATOM 776 N N . GLU A 1 99 ? 7.806 -3.506 2.481 1.00 98.19 99 GLU A N 1
ATOM 777 C CA . GLU A 1 99 ? 6.890 -2.961 1.474 1.00 98.19 99 GLU A CA 1
ATOM 778 C C . GLU A 1 99 ? 5.836 -3.999 1.065 1.00 98.19 99 GLU A C 1
ATOM 780 O O . GLU A 1 99 ? 4.650 -3.683 0.958 1.00 98.19 99 GLU A O 1
ATOM 785 N N . VAL A 1 100 ? 6.248 -5.261 0.894 1.00 98.25 100 VAL A N 1
ATOM 786 C CA . VAL A 1 100 ? 5.322 -6.350 0.549 1.00 98.25 100 VAL A CA 1
ATOM 787 C C . VAL A 1 100 ? 4.368 -6.657 1.702 1.00 98.25 100 VAL A C 1
ATOM 789 O O . VAL A 1 100 ? 3.174 -6.842 1.471 1.00 98.25 100 VAL A O 1
ATOM 792 N N . ILE A 1 101 ? 4.862 -6.665 2.943 1.00 98.19 101 ILE A N 1
ATOM 793 C CA . ILE A 1 101 ? 4.039 -6.818 4.149 1.00 98.19 101 ILE A CA 1
ATOM 794 C C . ILE A 1 101 ? 3.000 -5.699 4.222 1.00 98.19 101 ILE A C 1
ATOM 796 O O . ILE A 1 101 ? 1.818 -5.998 4.375 1.00 98.19 101 ILE A O 1
ATOM 800 N N . GLU A 1 102 ? 3.403 -4.436 4.058 1.00 98.06 102 GLU A N 1
ATOM 801 C CA . GLU A 1 102 ? 2.472 -3.300 4.048 1.00 98.06 102 GLU A CA 1
ATOM 802 C C . GLU A 1 102 ? 1.406 -3.484 2.960 1.00 98.06 102 GLU A C 1
ATOM 804 O O . GLU A 1 102 ? 0.215 -3.317 3.225 1.00 98.06 102 GLU A O 1
ATOM 809 N N . MET A 1 103 ? 1.790 -3.909 1.752 1.00 98.25 103 MET A N 1
ATOM 810 C CA . MET A 1 103 ? 0.829 -4.172 0.679 1.00 98.25 103 MET A CA 1
ATOM 811 C C . MET A 1 103 ? -0.150 -5.300 1.034 1.00 98.25 103 MET A C 1
ATOM 813 O O . MET A 1 103 ? -1.359 -5.140 0.868 1.00 98.25 103 MET A O 1
ATOM 817 N N . ILE A 1 104 ? 0.341 -6.420 1.574 1.00 97.75 104 ILE A N 1
ATOM 818 C CA . ILE A 1 104 ? -0.506 -7.535 2.024 1.00 97.75 104 ILE A CA 1
ATOM 819 C C . ILE A 1 104 ? -1.495 -7.051 3.088 1.00 97.75 104 ILE A C 1
ATOM 821 O O . ILE A 1 104 ? -2.691 -7.332 2.986 1.00 97.75 104 ILE A O 1
ATOM 825 N N . MET A 1 105 ? -1.022 -6.298 4.083 1.00 97.56 105 MET A N 1
ATOM 826 C CA . MET A 1 105 ? -1.862 -5.759 5.152 1.00 97.56 105 MET A CA 1
ATOM 827 C C . MET A 1 105 ? -2.952 -4.841 4.580 1.00 97.56 105 MET A C 1
ATOM 829 O O . MET A 1 105 ? -4.131 -5.017 4.887 1.00 97.56 105 MET A O 1
ATOM 833 N N . ARG A 1 106 ? -2.599 -3.925 3.671 1.00 97.19 106 ARG A N 1
ATOM 834 C CA . ARG A 1 106 ? -3.547 -3.000 3.017 1.00 97.19 106 ARG A CA 1
ATOM 835 C C . ARG A 1 106 ? -4.608 -3.705 2.179 1.00 97.19 106 ARG A C 1
ATOM 837 O O . ARG A 1 106 ? -5.755 -3.259 2.145 1.00 97.19 106 ARG A O 1
ATOM 844 N N . LEU A 1 107 ? -4.256 -4.785 1.489 1.00 96.50 107 LEU A N 1
ATOM 845 C CA . LEU A 1 107 ? -5.181 -5.493 0.601 1.00 96.50 107 LEU A CA 1
ATOM 846 C C . LEU A 1 107 ? -6.047 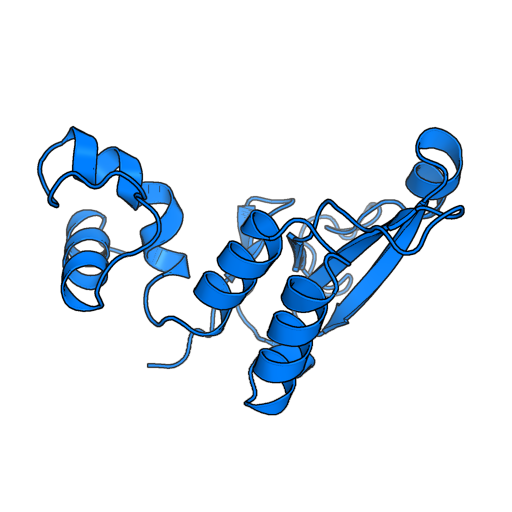-6.521 1.333 1.00 96.50 107 LEU A C 1
ATOM 848 O O . LEU A 1 107 ? -7.229 -6.664 1.015 1.00 96.50 107 LEU A O 1
ATOM 852 N N . HIS A 1 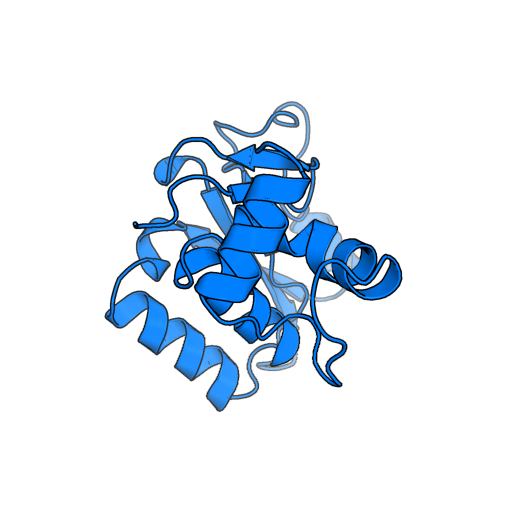108 ? -5.475 -7.235 2.303 1.00 95.94 108 HIS A N 1
ATOM 853 C CA . HIS A 1 108 ? -6.085 -8.446 2.856 1.00 95.94 108 HIS A CA 1
ATOM 854 C C . HIS A 1 108 ? -6.522 -8.334 4.313 1.00 95.94 108 HIS A C 1
ATOM 856 O O . HIS A 1 108 ? -7.347 -9.145 4.735 1.00 95.94 108 HIS A O 1
ATOM 862 N N . VAL A 1 109 ? -6.016 -7.365 5.084 1.00 96.31 109 VAL A N 1
ATOM 863 C CA . VAL A 1 109 ? -6.416 -7.191 6.486 1.00 96.31 109 VAL A CA 1
ATOM 864 C C . VAL A 1 109 ? -7.537 -6.154 6.573 1.00 96.31 109 VAL A C 1
ATOM 866 O O . VAL A 1 109 ? -7.306 -4.969 6.321 1.00 96.31 109 VAL A O 1
ATOM 869 N N . PRO A 1 110 ? -8.767 -6.564 6.937 1.00 95.06 110 PRO A N 1
ATOM 870 C CA . PRO A 1 110 ? -9.884 -5.636 7.050 1.00 95.06 110 PRO A CA 1
ATOM 871 C C . PRO A 1 110 ? -9.587 -4.532 8.066 1.00 95.06 110 PRO A C 1
ATOM 873 O O . PRO A 1 110 ? -9.022 -4.803 9.126 1.00 95.06 110 PRO A O 1
ATOM 876 N N . GLY A 1 111 ? -9.961 -3.294 7.732 1.00 94.81 111 GLY A N 1
ATOM 877 C CA . GLY A 1 111 ? -9.767 -2.123 8.592 1.00 94.81 111 GLY A CA 1
ATOM 878 C C . GLY A 1 111 ? -8.343 -1.558 8.599 1.00 94.81 111 GLY A C 1
ATOM 879 O O . GLY A 1 111 ? -8.148 -0.414 9.006 1.00 94.81 111 GLY A O 1
ATOM 880 N N . TYR A 1 112 ? -7.341 -2.305 8.121 1.00 97.25 112 TYR A N 1
ATOM 881 C CA . TYR A 1 112 ? -5.951 -1.855 8.187 1.00 97.25 112 TYR A CA 1
ATOM 882 C C . TYR A 1 112 ? -5.723 -0.573 7.386 1.00 97.25 112 TYR A C 1
ATOM 884 O O . TYR A 1 112 ? -5.169 0.385 7.908 1.00 97.25 112 TYR A O 1
ATOM 892 N N . GLU A 1 113 ? -6.209 -0.503 6.147 1.00 96.50 113 GLU A N 1
ATOM 893 C CA . GLU A 1 113 ? -6.037 0.684 5.302 1.00 96.50 113 GLU A CA 1
ATOM 894 C C . GLU A 1 113 ? -6.658 1.952 5.912 1.00 96.50 113 GLU A C 1
ATOM 896 O O . GLU A 1 113 ? -6.104 3.038 5.754 1.00 96.50 113 GLU A O 1
ATOM 901 N N . GLN A 1 114 ? -7.774 1.816 6.635 1.00 95.12 114 GLN A N 1
ATOM 902 C CA . GLN A 1 114 ? -8.439 2.924 7.325 1.00 95.12 114 GLN A CA 1
ATOM 903 C C . GLN A 1 114 ? -7.651 3.370 8.563 1.00 95.12 114 GLN A C 1
ATOM 905 O O . GLN A 1 114 ? -7.545 4.564 8.834 1.00 95.12 114 GLN A O 1
ATOM 910 N N . ALA A 1 115 ? -7.068 2.418 9.294 1.00 96.44 115 ALA A N 1
ATOM 911 C CA . ALA A 1 115 ? -6.364 2.677 10.544 1.00 96.44 115 ALA A CA 1
ATOM 912 C C . ALA A 1 115 ? -4.887 3.067 10.363 1.00 96.44 115 ALA A C 1
ATOM 914 O O . ALA A 1 115 ? -4.362 3.812 11.187 1.00 96.44 115 ALA A O 1
ATOM 915 N N . ARG A 1 116 ? -4.197 2.575 9.322 1.00 96.25 116 ARG A N 1
ATOM 916 C CA . ARG A 1 116 ? -2.720 2.498 9.250 1.00 96.25 116 ARG A CA 1
ATOM 917 C C . ARG A 1 116 ? -1.986 3.798 9.568 1.00 96.25 116 ARG A C 1
ATOM 919 O O . ARG A 1 116 ? -0.987 3.782 10.275 1.00 96.25 116 ARG A O 1
ATOM 926 N N . LYS A 1 117 ? -2.507 4.937 9.101 1.00 95.94 117 LYS A N 1
ATOM 927 C CA . LYS A 1 117 ? -1.888 6.261 9.298 1.00 95.94 117 LYS A CA 1
ATOM 928 C C . LYS A 1 117 ? -2.046 6.810 10.716 1.00 95.94 117 LYS A C 1
ATOM 930 O O . LYS A 1 117 ? -1.377 7.773 11.067 1.00 95.94 117 LYS A O 1
ATOM 935 N N . TYR A 1 118 ? -2.938 6.219 11.499 1.00 97.12 118 TYR A N 1
ATOM 936 C CA . TYR A 1 118 ? -3.312 6.668 12.835 1.00 97.12 118 TYR A CA 1
ATOM 937 C C . TYR A 1 118 ? -2.784 5.747 13.934 1.00 97.12 118 TYR A C 1
ATOM 939 O O . TYR A 1 118 ? -2.829 6.128 15.097 1.00 97.12 118 TYR A O 1
ATOM 947 N N . ILE A 1 119 ? -2.274 4.559 13.590 1.00 97.38 119 ILE A N 1
ATOM 948 C CA . ILE A 1 119 ? -1.818 3.553 14.560 1.00 97.38 119 ILE A CA 1
ATOM 949 C C . ILE A 1 119 ? -0.756 4.128 15.502 1.00 97.38 119 ILE A C 1
ATOM 951 O O . ILE A 1 119 ? -0.891 3.997 16.717 1.00 97.38 119 ILE A O 1
ATOM 955 N N . GLU A 1 120 ? 0.280 4.778 14.968 1.00 96.88 120 GLU A N 1
ATOM 956 C CA . GLU A 1 120 ? 1.352 5.334 15.801 1.00 96.88 120 GLU A CA 1
ATOM 957 C C . GLU A 1 120 ? 0.849 6.450 16.721 1.00 96.88 120 GLU A C 1
ATOM 959 O O . GLU A 1 120 ? 1.187 6.480 17.903 1.00 96.88 120 GLU A O 1
ATOM 964 N N . THR A 1 121 ? -0.010 7.340 16.216 1.00 97.19 121 THR A N 1
ATOM 965 C CA . THR A 1 121 ? -0.606 8.404 17.034 1.00 97.19 121 THR A CA 1
ATOM 966 C C . THR A 1 121 ? -1.519 7.825 18.116 1.00 97.19 121 THR A C 1
ATOM 968 O O . THR A 1 121 ? -1.405 8.208 19.276 1.00 97.19 121 THR A O 1
ATOM 971 N N . ALA A 1 122 ? -2.350 6.834 17.781 1.00 97.50 122 ALA A N 1
ATOM 972 C CA . ALA A 1 122 ? -3.211 6.141 18.736 1.00 97.50 122 ALA A CA 1
ATOM 973 C C . ALA A 1 122 ? -2.402 5.437 19.840 1.00 97.50 122 ALA A C 1
ATOM 975 O O . ALA A 1 122 ? -2.825 5.410 20.995 1.00 97.50 122 ALA A O 1
ATOM 976 N N . MET A 1 123 ? -1.230 4.881 19.515 1.00 97.19 123 MET A N 1
ATOM 977 C CA . MET A 1 123 ? -0.310 4.336 20.521 1.00 97.19 123 MET A CA 1
ATOM 978 C C . MET A 1 123 ? 0.258 5.430 21.422 1.00 97.19 123 MET A C 1
ATOM 980 O O . MET A 1 123 ? 0.237 5.280 22.640 1.00 97.19 123 MET A O 1
ATOM 984 N N . ALA A 1 124 ? 0.762 6.518 20.833 1.00 96.88 124 ALA A N 1
ATOM 985 C CA . ALA A 1 124 ? 1.379 7.617 21.573 1.00 96.88 124 ALA A CA 1
ATOM 986 C C . ALA A 1 124 ? 0.391 8.304 22.532 1.00 96.88 124 ALA A C 1
ATOM 988 O O . ALA A 1 124 ? 0.782 8.760 23.604 1.00 96.88 124 ALA A O 1
ATOM 989 N N . GLU A 1 125 ? -0.892 8.340 22.170 1.00 97.25 125 GLU A N 1
ATOM 990 C CA . GLU A 1 125 ? -1.979 8.865 23.005 1.00 97.25 125 GLU A CA 1
ATOM 991 C C . GLU A 1 125 ? -2.560 7.829 23.986 1.00 97.25 125 GLU A C 1
ATOM 993 O O . GLU A 1 125 ? -3.460 8.145 24.764 1.00 97.25 125 GLU A O 1
ATOM 998 N N . GLY A 1 126 ? -2.054 6.591 23.986 1.00 97.25 126 GLY A N 1
ATOM 999 C CA . GLY A 1 126 ? -2.497 5.527 24.890 1.00 97.25 126 GLY A CA 1
ATOM 1000 C C . GLY A 1 126 ? -3.880 4.948 24.568 1.00 97.25 126 GLY A C 1
ATOM 1001 O O . GLY A 1 126 ? -4.450 4.241 25.400 1.00 97.25 126 GLY A O 1
ATOM 1002 N N . ILE A 1 127 ? -4.417 5.221 23.375 1.00 97.88 127 ILE A N 1
ATOM 1003 C CA . ILE A 1 127 ? -5.692 4.676 22.880 1.00 97.88 127 ILE A CA 1
ATOM 1004 C C . ILE A 1 127 ? -5.577 3.165 22.641 1.00 97.88 127 ILE A C 1
ATOM 1006 O O . ILE A 1 127 ? -6.492 2.402 22.948 1.00 97.88 127 ILE A O 1
ATOM 1010 N N . ILE A 1 128 ? -4.427 2.723 22.131 1.00 97.50 128 ILE A N 1
ATOM 1011 C CA . ILE A 1 128 ? -4.065 1.309 21.988 1.00 97.50 128 ILE A CA 1
ATOM 1012 C C . ILE A 1 128 ? -2.718 1.029 22.652 1.00 97.50 128 ILE A C 1
ATOM 1014 O O . ILE A 1 128 ? -1.907 1.924 22.879 1.00 97.50 128 ILE A O 1
ATOM 1018 N N . ARG A 1 129 ? -2.456 -0.247 22.951 1.00 96.25 129 ARG A N 1
ATOM 1019 C CA . ARG A 1 129 ? -1.222 -0.671 23.622 1.00 96.25 129 ARG A CA 1
ATOM 1020 C C . ARG A 1 129 ? 0.007 -0.484 22.725 1.00 96.25 129 ARG A C 1
ATOM 1022 O O . ARG A 1 129 ? -0.008 -0.846 21.543 1.00 96.25 129 ARG A O 1
ATOM 1029 N N . GLU A 1 130 ? 1.107 -0.039 23.328 1.00 95.88 130 GLU A N 1
ATOM 1030 C CA . GLU A 1 130 ? 2.431 -0.042 22.704 1.00 95.88 130 GLU A CA 1
ATOM 1031 C C . GLU A 1 130 ? 2.854 -1.447 22.233 1.00 95.88 130 GLU A C 1
ATOM 1033 O O . GLU A 1 130 ? 2.559 -2.470 22.863 1.00 95.88 130 GLU A O 1
ATOM 1038 N N . LYS A 1 131 ? 3.555 -1.492 21.098 1.00 95.06 131 LYS A N 1
ATOM 1039 C CA . LYS A 1 131 ? 4.154 -2.693 20.507 1.00 95.06 131 LYS A CA 1
ATOM 1040 C C . LYS A 1 131 ? 5.449 -2.315 19.803 1.00 95.06 131 LYS A C 1
ATOM 1042 O O . LYS A 1 131 ? 5.553 -1.215 19.276 1.00 95.06 131 LYS A O 1
ATOM 1047 N N . GLU A 1 132 ? 6.374 -3.269 19.757 1.00 93.94 132 GLU A N 1
ATOM 1048 C CA . GLU A 1 132 ? 7.626 -3.164 18.999 1.00 93.94 132 GLU A CA 1
ATOM 1049 C C . GLU A 1 132 ? 7.379 -2.959 17.499 1.00 93.94 132 GLU A C 1
ATOM 1051 O O . GLU A 1 132 ? 8.083 -2.180 16.869 1.00 93.94 132 GLU A O 1
ATOM 1056 N N . PHE A 1 133 ? 6.339 -3.605 16.961 1.00 94.31 133 PHE A N 1
ATOM 1057 C CA . PHE A 1 133 ? 5.922 -3.481 15.567 1.00 94.31 133 PHE A CA 1
ATOM 1058 C C . PHE A 1 133 ? 4.500 -2.896 15.502 1.00 94.31 133 PHE A C 1
ATOM 1060 O O . PHE A 1 133 ? 3.521 -3.638 15.681 1.00 94.31 133 PHE A O 1
ATOM 1067 N N . PRO A 1 134 ? 4.367 -1.563 15.362 1.00 94.19 134 PRO A N 1
ATOM 1068 C CA . PRO A 1 134 ? 3.092 -0.857 15.382 1.00 94.19 134 PRO A CA 1
ATOM 1069 C C . PRO A 1 134 ? 2.057 -1.380 14.387 1.00 94.19 134 PRO A C 1
ATOM 1071 O O . PRO A 1 134 ? 0.889 -1.503 14.744 1.00 94.19 134 PRO A O 1
ATOM 1074 N N . GLU A 1 135 ? 2.471 -1.714 13.172 1.00 92.19 135 GLU A N 1
ATOM 1075 C CA . GLU A 1 135 ? 1.631 -2.114 12.044 1.00 92.19 135 GLU A CA 1
ATOM 1076 C C . GLU A 1 135 ? 0.851 -3.418 12.289 1.00 92.19 135 GLU A C 1
ATOM 1078 O O . GLU A 1 135 ? -0.257 -3.600 11.778 1.00 92.19 135 GLU A O 1
ATOM 1083 N N . PHE A 1 136 ? 1.359 -4.323 13.133 1.00 96.12 136 PHE A N 1
ATOM 1084 C CA . PHE A 1 136 ? 0.699 -5.604 13.391 1.00 96.12 136 PHE A CA 1
ATOM 1085 C C . PHE A 1 136 ? -0.343 -5.488 14.503 1.00 96.12 136 PHE A C 1
ATOM 1087 O O . PHE A 1 136 ? -0.094 -5.738 15.694 1.00 96.12 136 PHE A O 1
ATOM 1094 N N . ARG A 1 137 ? -1.558 -5.136 14.086 1.00 95.94 137 ARG A N 1
ATOM 1095 C CA . ARG A 1 137 ? -2.727 -4.986 14.956 1.00 95.94 137 ARG A CA 1
ATOM 1096 C C . ARG A 1 137 ? -3.743 -6.095 14.765 1.00 95.94 137 ARG A C 1
ATOM 1098 O O . ARG A 1 137 ? -3.974 -6.574 13.656 1.00 95.94 137 ARG A O 1
ATOM 1105 N N . THR A 1 138 ? -4.343 -6.515 15.875 1.00 95.81 138 THR A N 1
AT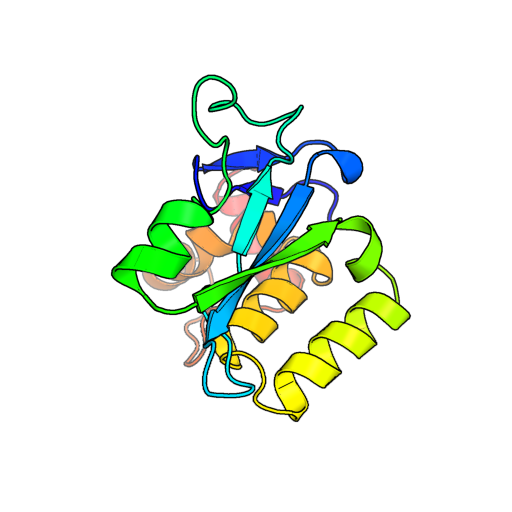OM 1106 C CA . THR A 1 138 ? -5.510 -7.398 15.827 1.00 95.81 138 THR A CA 1
ATOM 1107 C C . THR A 1 138 ? -6.711 -6.637 15.272 1.00 95.81 138 THR A C 1
ATOM 1109 O O . THR A 1 138 ? -6.720 -5.409 15.232 1.00 95.81 138 THR A O 1
ATOM 1112 N N . GLN A 1 139 ? -7.751 -7.363 14.861 1.00 96.31 139 GLN A N 1
ATOM 1113 C CA . GLN A 1 139 ? -8.988 -6.738 14.383 1.00 96.31 139 GLN A CA 1
ATOM 1114 C C . GLN A 1 139 ? -9.631 -5.836 15.449 1.00 96.31 139 GLN A C 1
ATOM 1116 O O . GLN A 1 139 ? -10.092 -4.751 15.114 1.00 96.31 139 GLN A O 1
ATOM 1121 N N . ASP A 1 140 ? -9.570 -6.227 16.726 1.00 96.75 140 ASP A N 1
ATOM 1122 C CA . ASP A 1 140 ? -10.079 -5.410 17.833 1.00 96.75 140 ASP A CA 1
ATOM 1123 C C . ASP A 1 140 ? -9.283 -4.105 17.995 1.00 96.75 140 ASP A C 1
ATOM 1125 O O . ASP A 1 140 ? -9.868 -3.037 18.147 1.00 96.75 140 ASP A O 1
ATOM 1129 N N . GLU A 1 141 ? -7.946 -4.162 17.916 1.00 97.06 141 GLU A N 1
ATOM 1130 C CA . GLU A 1 141 ? -7.100 -2.963 17.987 1.00 97.06 141 GLU A CA 1
ATOM 1131 C C . GLU A 1 141 ? -7.344 -2.028 16.793 1.00 97.06 141 GLU A C 1
ATOM 1133 O O . GLU A 1 141 ? -7.401 -0.814 16.972 1.00 97.06 141 GLU A O 1
ATOM 1138 N N . LEU A 1 142 ? -7.513 -2.577 15.585 1.00 97.12 142 LEU A N 1
ATOM 1139 C CA . LEU A 1 142 ? -7.842 -1.787 14.395 1.00 97.12 142 LEU A CA 1
ATOM 1140 C C . LEU A 1 142 ? -9.202 -1.103 14.538 1.00 97.12 142 LEU A C 1
ATOM 1142 O O . LEU A 1 142 ? -9.313 0.078 14.218 1.00 97.12 142 LEU A O 1
ATOM 1146 N N . GLN A 1 143 ? -10.210 -1.808 15.058 1.00 96.94 143 GLN A N 1
ATOM 1147 C CA . GLN A 1 143 ? -11.533 -1.227 15.279 1.00 96.94 143 GLN A CA 1
ATOM 1148 C C . GLN A 1 143 ? -11.480 -0.069 16.281 1.00 96.94 143 GLN A C 1
ATOM 1150 O O . GLN A 1 143 ? -12.063 0.976 16.020 1.00 96.94 143 GLN A O 1
ATOM 1155 N N . VAL A 1 144 ? -10.717 -0.206 17.372 1.00 97.88 144 VAL A N 1
ATOM 1156 C CA . VAL A 1 144 ? -10.515 0.882 18.345 1.00 97.88 144 VAL A CA 1
ATOM 1157 C C . VAL A 1 144 ? -9.904 2.122 17.686 1.00 97.88 144 VAL A C 1
ATOM 1159 O O . VAL A 1 144 ? -10.357 3.236 17.942 1.00 97.88 144 VAL A O 1
ATOM 1162 N N . VAL A 1 145 ? -8.894 1.946 16.826 1.00 97.75 145 VAL A N 1
ATOM 1163 C CA . VAL A 1 145 ? -8.274 3.070 16.101 1.00 97.75 145 VAL A CA 1
ATOM 1164 C C . VAL A 1 145 ? -9.276 3.733 15.156 1.00 97.75 145 VAL A C 1
ATOM 1166 O O . VAL A 1 145 ? -9.346 4.958 15.123 1.00 97.75 145 VAL A O 1
ATOM 1169 N N . ILE A 1 146 ? -10.056 2.944 14.412 1.00 96.25 146 ILE A N 1
ATOM 1170 C CA . ILE A 1 146 ? -11.075 3.443 13.473 1.00 96.25 146 ILE A CA 1
ATOM 1171 C C . ILE A 1 146 ? -12.154 4.243 14.214 1.00 96.25 146 ILE A C 1
ATOM 1173 O O . ILE A 1 146 ? -12.452 5.374 13.826 1.00 96.25 146 ILE A O 1
ATOM 1177 N N . ASP A 1 147 ? -12.681 3.700 15.315 1.00 96.94 147 ASP A N 1
ATOM 1178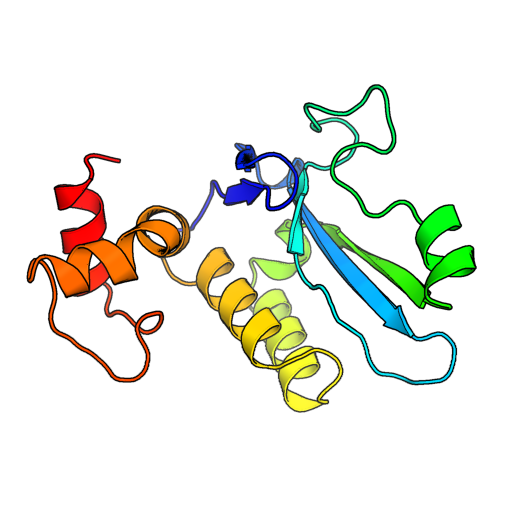 C CA . ASP A 1 147 ? -13.704 4.356 16.136 1.00 96.94 147 ASP A CA 1
ATOM 1179 C C . ASP A 1 147 ? -13.194 5.678 16.726 1.00 96.94 147 ASP A C 1
ATOM 1181 O O . ASP A 1 147 ? -13.933 6.661 16.797 1.00 96.94 147 ASP A O 1
ATOM 1185 N N . TRP A 1 148 ? -11.919 5.718 17.124 1.00 97.50 148 TRP A N 1
ATOM 1186 C CA . TRP A 1 148 ? -11.282 6.909 17.684 1.00 97.50 148 TRP A CA 1
ATOM 1187 C C . TRP A 1 148 ? -11.176 8.058 16.673 1.00 97.50 148 TRP A C 1
ATOM 1189 O O . TRP A 1 148 ? -11.453 9.205 17.028 1.00 97.50 148 TRP A O 1
ATOM 1199 N N . VAL A 1 149 ? -10.816 7.773 15.418 1.00 95.25 149 VAL A N 1
ATOM 1200 C CA . VAL A 1 149 ? -10.681 8.814 14.379 1.00 95.25 149 VAL A CA 1
ATOM 1201 C C . VAL A 1 149 ? -11.993 9.138 13.659 1.00 95.25 149 VAL A C 1
ATOM 1203 O O . VAL A 1 149 ? -12.064 10.144 12.951 1.00 95.25 149 VAL A O 1
ATOM 1206 N N . GLY A 1 150 ? -13.034 8.322 13.848 1.00 88.62 150 GLY A N 1
ATOM 1207 C CA . GLY A 1 150 ? -14.372 8.545 13.298 1.00 88.62 150 GLY A CA 1
ATOM 1208 C C . GLY A 1 150 ? -14.467 8.373 11.778 1.00 88.62 150 GLY A C 1
ATOM 1209 O O . GLY A 1 150 ? -15.190 9.139 11.134 1.00 88.62 150 GLY A O 1
ATOM 1210 N N . VAL A 1 151 ? -13.724 7.413 11.210 1.00 69.31 151 VAL A N 1
ATOM 1211 C CA . VAL A 1 151 ? -13.689 7.107 9.760 1.00 69.31 151 VAL A CA 1
ATOM 1212 C C . VAL A 1 151 ? -14.444 5.841 9.381 1.00 69.31 151 VAL A C 1
ATOM 1214 O O . VAL A 1 151 ? -14.605 4.950 10.240 1.00 69.31 151 VAL A O 1
#

pLDDT: mean 94.44, std 5.71, range [51.84, 98.31]

Radius of gyration: 16.25 Å; chains: 1; bounding box: 36×32×44 Å

Foldseek 3Di:
DFQAWAQFPQPRDIPRGQQQKKWKWKQAQVDLAIEDTTIHGDLVNAPVVVPPGSDDPQVCCCVPPVIGMDMDGSVCLLDPVNVVVLVVCLVVNSYDVVSSVLVCCNGPPPLLRVQVVCQVVCCVVVLDDDDPDSSDDDPVSSVSSCVVVVD

Sequence (151 aa):
MKTENWTCDTCGQPIKRIKDGWIEWLSKADSLEGYGLRLVHHKSASPLATSHGCYYDEEKTIREENAFVANSAVDYYLGADGLVNLLELMHGDLLPKNEVIEMIMRLHVPGYEQARKYIETAMAEGIIREKEFPEFRTQDELQVVIDWVGV